Protein AF-A0A259DNZ9-F1 (afdb_monomer)

Nearest PDB structures (foldseek):
  2vn2-assembly1_A  TM=6.493E-01  e=7.598E-01  Geobacillus kaustophilus HTA426
  3k2z-assembly1_B  TM=7.824E-01  e=3.132E+00  Thermotoga maritima
  2v79-assembly1_B  TM=7.184E-01  e=2.582E+00  Bacillus subtilis
  5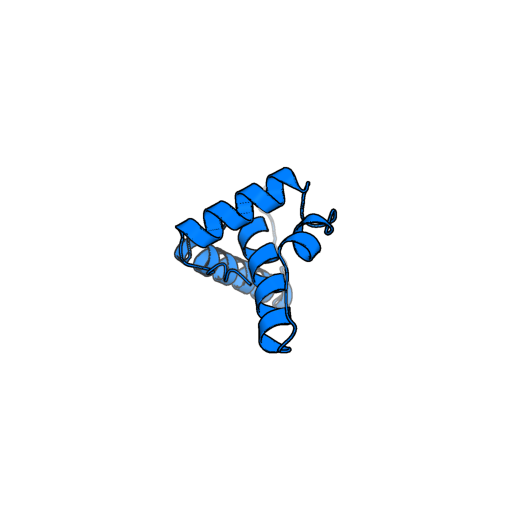loo-assembly8_L  TM=5.105E-01  e=9.359E+00  Bacillus subtilis

Structure (mmCIF, N/CA/C/O backbone):
data_AF-A0A259DNZ9-F1
#
_entry.id   AF-A0A259DNZ9-F1
#
loop_
_atom_site.group_PDB
_atom_site.id
_atom_site.type_symbol
_atom_site.label_atom_id
_atom_site.label_alt_id
_atom_site.label_comp_id
_atom_site.label_asym_id
_atom_site.label_entity_id
_atom_site.label_seq_id
_atom_site.pdbx_PDB_ins_code
_atom_site.Cartn_x
_atom_site.Cartn_y
_atom_site.Cartn_z
_atom_site.occupancy
_atom_site.B_iso_or_equiv
_atom_site.auth_seq_id
_atom_site.auth_comp_id
_atom_site.auth_asym_id
_atom_site.auth_atom_id
_atom_site.pdbx_PDB_model_num
ATOM 1 N N . MET A 1 1 ? 16.032 12.966 -33.150 1.00 46.91 1 MET A N 1
ATOM 2 C CA . MET A 1 1 ? 17.273 12.395 -32.579 1.00 46.91 1 MET A CA 1
ATOM 3 C C . MET A 1 1 ? 16.939 11.041 -31.981 1.00 46.91 1 MET A C 1
ATOM 5 O O . MET A 1 1 ? 16.020 10.981 -31.176 1.00 46.91 1 MET A O 1
ATOM 9 N N . ALA A 1 2 ? 17.612 9.971 -32.404 1.00 57.31 2 ALA A N 1
ATOM 10 C CA . ALA A 1 2 ? 17.432 8.649 -31.807 1.00 57.31 2 ALA A CA 1
ATOM 11 C C . ALA A 1 2 ? 18.282 8.535 -30.534 1.00 57.31 2 ALA A C 1
ATOM 13 O O . ALA A 1 2 ? 19.428 8.980 -30.516 1.00 57.31 2 ALA A O 1
ATOM 14 N N . ILE A 1 3 ? 17.724 7.946 -29.478 1.00 69.31 3 ILE A N 1
ATOM 15 C CA . ILE A 1 3 ? 18.484 7.591 -28.278 1.00 69.31 3 ILE A CA 1
ATOM 16 C C . ILE A 1 3 ? 19.155 6.246 -28.564 1.00 69.31 3 ILE A C 1
ATOM 18 O O . ILE A 1 3 ? 18.478 5.224 -28.644 1.00 69.31 3 ILE A O 1
ATOM 22 N N . ALA A 1 4 ? 20.478 6.234 -28.729 1.00 58.06 4 ALA A N 1
ATOM 23 C CA . ALA A 1 4 ? 21.249 4.996 -28.693 1.00 58.06 4 ALA A CA 1
ATOM 24 C C . ALA A 1 4 ? 21.345 4.553 -27.228 1.00 58.06 4 ALA A C 1
ATOM 26 O O . A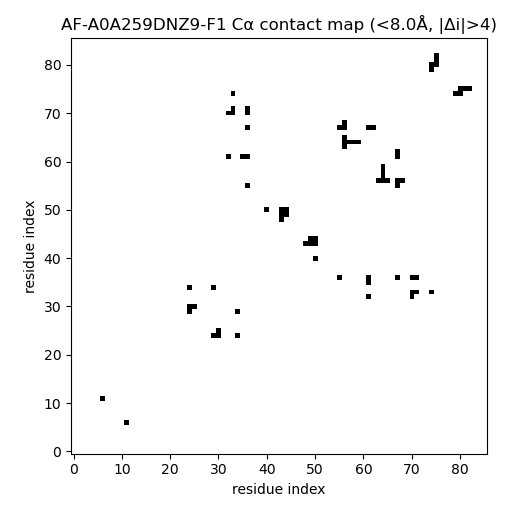LA A 1 4 ? 22.026 5.195 -26.430 1.00 58.06 4 ALA A O 1
ATOM 27 N N . SER A 1 5 ? 20.616 3.506 -26.845 1.00 67.25 5 SER A N 1
ATOM 28 C CA . SER A 1 5 ? 20.607 3.037 -25.463 1.00 67.25 5 SER A CA 1
ATOM 29 C C . SER A 1 5 ? 21.520 1.813 -25.327 1.00 67.25 5 SER A C 1
ATOM 31 O O . SER A 1 5 ? 21.209 0.704 -25.752 1.00 67.25 5 SER A O 1
ATOM 33 N N . VAL A 1 6 ? 22.702 2.015 -24.740 1.00 74.75 6 VAL A N 1
ATOM 34 C CA . VAL A 1 6 ? 23.506 0.910 -24.199 1.00 74.75 6 VAL A CA 1
ATOM 35 C C . VAL A 1 6 ? 23.022 0.695 -22.767 1.00 74.75 6 VAL A C 1
ATOM 37 O O . VAL A 1 6 ? 23.648 1.129 -21.804 1.00 74.75 6 VAL A O 1
ATOM 40 N N . ILE A 1 7 ? 21.828 0.117 -22.621 1.00 80.25 7 ILE A N 1
ATOM 41 C CA . ILE A 1 7 ? 21.259 -0.176 -21.301 1.00 80.25 7 ILE A CA 1
ATOM 42 C C . ILE A 1 7 ? 21.841 -1.502 -20.822 1.00 80.25 7 ILE A C 1
ATOM 44 O O . ILE A 1 7 ? 21.792 -2.513 -21.523 1.00 80.25 7 ILE A O 1
ATOM 48 N N . SER A 1 8 ? 22.410 -1.508 -19.617 1.00 88.31 8 SER A N 1
ATOM 49 C CA . SER A 1 8 ? 22.950 -2.736 -19.037 1.00 88.31 8 SER A CA 1
ATOM 50 C C . SER A 1 8 ? 21.836 -3.759 -18.786 1.00 88.31 8 SER A C 1
ATOM 52 O O . SER A 1 8 ? 20.708 -3.404 -18.436 1.00 88.31 8 SER A O 1
ATOM 54 N N . LYS A 1 9 ? 22.166 -5.054 -18.888 1.00 89.38 9 LYS A N 1
ATOM 55 C CA . LYS A 1 9 ? 21.228 -6.148 -18.569 1.00 89.38 9 LYS A CA 1
ATOM 56 C C . LYS A 1 9 ? 20.623 -6.008 -17.166 1.00 89.38 9 LYS 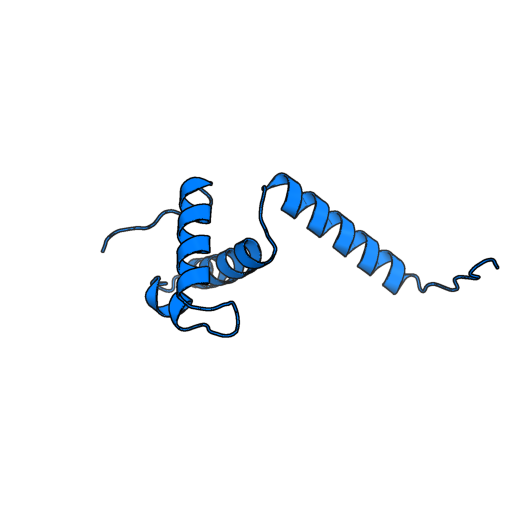A C 1
ATOM 58 O O . LYS A 1 9 ? 19.455 -6.322 -16.972 1.00 89.38 9 LYS A O 1
ATOM 63 N N . ASN A 1 10 ? 21.396 -5.486 -16.212 1.00 91.88 10 ASN A N 1
ATOM 64 C CA . ASN A 1 10 ? 20.941 -5.268 -14.838 1.00 91.88 10 ASN A CA 1
ATOM 65 C C . ASN A 1 10 ? 19.872 -4.173 -14.745 1.00 91.88 10 ASN A C 1
ATOM 67 O O . ASN A 1 10 ? 18.921 -4.322 -13.984 1.00 91.88 10 ASN A O 1
ATOM 71 N N . ILE A 1 11 ? 20.007 -3.089 -15.519 1.00 92.25 11 ILE A N 1
ATOM 72 C CA . ILE A 1 11 ? 19.000 -2.021 -15.551 1.00 92.25 11 ILE A CA 1
ATOM 73 C C . ILE A 1 11 ? 17.705 -2.545 -16.176 1.00 92.25 11 ILE A C 1
ATOM 75 O O . ILE A 1 11 ? 16.641 -2.308 -15.615 1.00 92.25 11 ILE A O 1
ATOM 79 N N . ILE A 1 12 ? 17.789 -3.306 -17.275 1.00 92.38 12 ILE A N 1
ATOM 80 C CA . ILE A 1 12 ? 16.610 -3.931 -17.902 1.00 92.38 12 ILE A CA 1
ATOM 81 C C . ILE A 1 12 ? 15.892 -4.835 -16.893 1.00 92.38 12 ILE A C 1
ATOM 83 O O . ILE A 1 12 ? 14.706 -4.652 -16.643 1.00 92.38 12 ILE A O 1
ATOM 87 N N . ALA A 1 13 ? 16.627 -5.733 -16.229 1.00 94.06 13 ALA A N 1
ATOM 88 C CA . ALA A 1 13 ? 16.054 -6.636 -15.233 1.00 94.06 13 ALA A 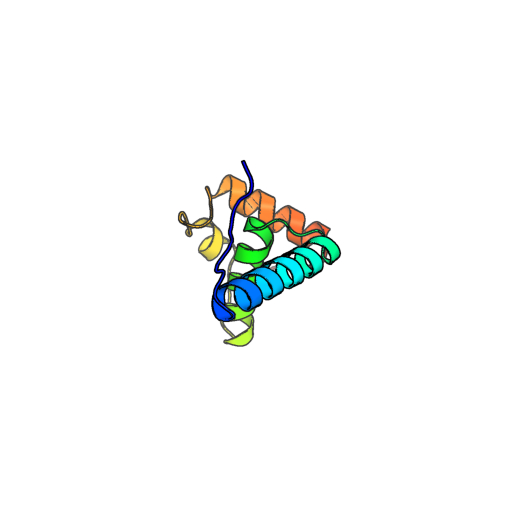CA 1
ATOM 89 C C . ALA A 1 13 ? 15.414 -5.892 -14.045 1.00 94.06 13 ALA A C 1
ATOM 91 O O . ALA A 1 13 ? 14.385 -6.320 -13.520 1.00 94.06 13 ALA A O 1
ATOM 92 N N . TYR A 1 14 ? 16.004 -4.772 -13.615 1.00 95.12 14 TYR A N 1
ATOM 93 C CA . TYR A 1 14 ? 15.428 -3.934 -12.567 1.00 95.12 14 TYR A CA 1
ATOM 94 C C . TYR A 1 14 ? 14.118 -3.272 -13.013 1.00 95.12 14 TYR A C 1
ATOM 96 O O . TYR A 1 14 ? 13.155 -3.270 -12.248 1.00 95.12 14 TYR A O 1
ATOM 104 N N . LEU A 1 15 ? 14.063 -2.732 -14.233 1.00 94.62 15 LEU A N 1
ATOM 105 C CA . LEU A 1 15 ? 12.850 -2.109 -14.767 1.00 94.62 15 LEU A CA 1
ATOM 106 C C . LEU A 1 15 ? 11.731 -3.140 -14.958 1.00 94.62 15 LEU A C 1
ATOM 108 O O . LEU A 1 15 ? 10.623 -2.902 -14.488 1.00 94.62 15 LEU A O 1
ATOM 112 N N . ASP A 1 16 ? 12.045 -4.328 -15.481 1.00 96.19 16 ASP A N 1
ATOM 113 C CA . ASP A 1 16 ? 11.089 -5.440 -15.573 1.00 96.19 16 ASP A CA 1
ATOM 114 C C . ASP A 1 16 ? 10.520 -5.819 -14.196 1.00 96.19 16 ASP A C 1
ATOM 116 O O . ASP A 1 16 ? 9.327 -6.099 -14.043 1.00 96.19 16 ASP A O 1
ATOM 120 N N . PHE A 1 17 ? 11.366 -5.831 -13.162 1.00 96.06 17 PHE A N 1
ATOM 121 C CA . PHE A 1 17 ? 10.921 -6.053 -11.789 1.00 96.06 17 PHE A CA 1
ATOM 122 C C . PHE A 1 17 ? 9.982 -4.938 -11.306 1.00 96.06 17 PHE A C 1
ATOM 124 O O . PHE A 1 17 ? 8.951 -5.237 -10.694 1.00 96.06 17 PHE A O 1
ATOM 131 N N . VAL A 1 18 ? 10.318 -3.671 -11.565 1.00 94.88 18 VAL A N 1
ATOM 132 C CA . VAL A 1 18 ? 9.486 -2.521 -11.187 1.00 94.88 18 VAL A CA 1
ATOM 133 C C . VAL A 1 18 ? 8.122 -2.592 -11.872 1.00 94.88 18 VAL A C 1
ATOM 135 O O . VAL A 1 18 ? 7.110 -2.434 -11.189 1.00 94.88 18 VAL A O 1
ATOM 138 N N . ASP A 1 19 ? 8.079 -2.919 -13.162 1.00 95.06 19 ASP A N 1
ATOM 139 C CA . ASP A 1 19 ? 6.839 -3.036 -13.933 1.00 95.06 19 ASP A CA 1
ATOM 140 C C . ASP A 1 19 ? 5.958 -4.178 -13.416 1.00 95.06 19 ASP A C 1
ATOM 142 O O . ASP A 1 19 ? 4.755 -4.005 -13.202 1.00 95.06 19 ASP A O 1
ATOM 146 N N . ARG A 1 20 ? 6.553 -5.341 -13.115 1.00 95.25 20 ARG A N 1
ATOM 147 C CA . ARG A 1 20 ? 5.827 -6.471 -12.507 1.00 95.25 20 ARG A CA 1
ATOM 148 C C . ARG A 1 20 ? 5.283 -6.123 -11.126 1.00 95.25 20 ARG A C 1
ATOM 150 O O . ARG A 1 20 ? 4.133 -6.433 -10.821 1.00 95.25 20 ARG A O 1
ATOM 157 N N . ARG A 1 21 ? 6.090 -5.470 -10.287 1.00 91.62 21 ARG A N 1
ATOM 158 C CA . ARG A 1 21 ? 5.670 -5.003 -8.960 1.00 91.62 21 ARG A CA 1
ATOM 159 C C . ARG A 1 21 ? 4.496 -4.032 -9.070 1.00 91.62 21 ARG A C 1
ATOM 161 O O . ARG A 1 21 ? 3.547 -4.140 -8.295 1.00 91.62 21 ARG A O 1
ATOM 168 N N . ASP A 1 22 ? 4.559 -3.090 -10.003 1.00 91.56 22 ASP A N 1
ATOM 169 C CA . ASP A 1 22 ? 3.518 -2.086 -10.194 1.00 91.56 22 ASP A CA 1
ATOM 170 C C . ASP A 1 22 ? 2.235 -2.704 -10.767 1.00 91.56 22 ASP A C 1
ATOM 172 O O . ASP A 1 22 ? 1.146 -2.364 -10.307 1.00 91.56 22 ASP A O 1
ATOM 176 N N . SER A 1 23 ? 2.351 -3.685 -11.666 1.00 93.06 23 SER A N 1
ATOM 177 C CA . SER A 1 23 ? 1.217 -4.483 -12.145 1.00 93.06 23 SER A CA 1
ATOM 178 C C . SER A 1 23 ? 0.512 -5.219 -10.999 1.00 93.06 23 SER A C 1
ATOM 180 O O . SER A 1 23 ? -0.697 -5.066 -10.822 1.00 93.06 23 SER A O 1
ATOM 182 N N . LEU A 1 24 ? 1.266 -5.930 -10.152 1.00 91.44 24 LEU A N 1
ATOM 183 C CA . LEU A 1 24 ? 0.722 -6.623 -8.976 1.00 91.44 24 LEU A CA 1
ATOM 184 C C . LEU A 1 24 ? 0.072 -5.652 -7.983 1.00 91.44 24 LEU A C 1
ATOM 186 O O . LEU A 1 24 ? -1.012 -5.914 -7.468 1.00 91.44 24 LEU A O 1
ATOM 190 N N . ARG A 1 25 ? 0.704 -4.499 -7.731 1.00 91.06 25 ARG A N 1
ATOM 191 C CA . ARG A 1 25 ? 0.133 -3.451 -6.876 1.00 91.06 25 ARG A CA 1
ATOM 192 C C . ARG A 1 25 ? -1.221 -2.975 -7.411 1.00 91.06 25 ARG A C 1
ATOM 194 O O . ARG A 1 25 ? -2.156 -2.817 -6.628 1.00 91.06 25 ARG A O 1
ATOM 201 N N . ASN A 1 26 ? -1.316 -2.748 -8.720 1.00 88.94 26 ASN A N 1
ATOM 202 C CA . ASN A 1 26 ? -2.541 -2.275 -9.359 1.00 88.94 26 ASN A CA 1
ATOM 203 C C . ASN A 1 26 ? -3.655 -3.334 -9.308 1.00 88.94 26 ASN A C 1
ATOM 205 O O . ASN A 1 26 ? -4.808 -2.975 -9.097 1.00 88.94 26 ASN A O 1
ATOM 209 N N . GLN A 1 27 ? -3.324 -4.627 -9.418 1.00 91.69 27 GLN A N 1
ATOM 210 C CA . GLN A 1 27 ? -4.292 -5.722 -9.241 1.00 91.69 27 GLN A CA 1
ATOM 211 C C . GLN A 1 27 ? -4.892 -5.756 -7.830 1.00 91.69 27 GLN A C 1
ATOM 213 O O . GLN A 1 27 ? -6.063 -6.086 -7.664 1.00 91.69 27 GLN A O 1
ATOM 218 N N . CYS A 1 28 ? -4.109 -5.379 -6.817 1.00 87.94 28 CYS A N 1
ATOM 219 C CA . CYS A 1 28 ? -4.584 -5.252 -5.441 1.00 87.94 28 CYS A CA 1
ATOM 220 C C . CYS A 1 28 ? -5.326 -3.931 -5.163 1.00 87.94 28 CYS A C 1
ATOM 222 O O . CYS A 1 28 ? -5.785 -3.738 -4.038 1.00 87.94 28 CYS A O 1
ATOM 224 N N . ASP A 1 29 ? -5.409 -3.015 -6.138 1.00 91.25 29 ASP A N 1
ATOM 225 C CA . ASP A 1 29 ? -5.961 -1.664 -5.972 1.00 91.25 29 ASP A CA 1
ATOM 226 C C . ASP A 1 29 ? -5.317 -0.929 -4.773 1.00 91.25 29 ASP A C 1
ATOM 228 O O . ASP A 1 29 ? -5.991 -0.394 -3.895 1.00 91.25 29 ASP A O 1
ATOM 232 N N . LEU A 1 30 ? -3.984 -0.951 -4.668 1.00 91.94 30 LEU A N 1
ATOM 233 C CA . LEU A 1 30 ? -3.250 -0.300 -3.574 1.00 91.94 30 LEU A CA 1
ATOM 234 C C . LEU A 1 30 ? -2.396 0.865 -4.081 1.00 91.94 30 LEU A C 1
ATOM 236 O O . LEU A 1 30 ? -1.661 0.761 -5.058 1.00 91.94 30 LEU A O 1
ATOM 240 N N . SER A 1 31 ? -2.410 1.979 -3.359 1.00 92.12 31 SER A N 1
ATOM 241 C CA . SER A 1 31 ? -1.440 3.060 -3.533 1.00 92.12 31 SER A CA 1
ATOM 242 C C . SER A 1 31 ? -0.081 2.703 -2.921 1.00 92.12 31 SER A C 1
ATOM 244 O O . SER A 1 31 ? 0.039 1.849 -2.041 1.00 92.12 31 SER A O 1
ATOM 246 N N . ILE A 1 32 ? 0.969 3.424 -3.326 1.00 90.56 32 ILE A N 1
ATOM 247 C CA . ILE A 1 32 ? 2.327 3.250 -2.780 1.00 90.56 32 ILE A CA 1
ATOM 248 C C . ILE A 1 32 ? 2.344 3.404 -1.248 1.00 90.56 32 ILE A C 1
ATOM 250 O O . ILE A 1 32 ? 2.981 2.611 -0.553 1.00 90.56 32 ILE A O 1
ATOM 254 N N . LYS A 1 33 ? 1.617 4.392 -0.706 1.00 91.69 33 LYS A N 1
ATOM 255 C CA . LYS A 1 33 ? 1.549 4.629 0.745 1.00 91.69 33 LYS A CA 1
ATOM 256 C C . LYS A 1 33 ? 0.764 3.537 1.477 1.00 91.69 33 LYS A C 1
ATOM 258 O O . LYS A 1 33 ? 1.178 3.124 2.556 1.00 91.69 33 LYS A O 1
ATOM 263 N N . GLU A 1 34 ? -0.320 3.033 0.888 1.00 93.88 34 GLU A N 1
ATOM 264 C CA . GLU A 1 34 ? -1.060 1.879 1.422 1.00 93.88 34 GLU A CA 1
ATOM 265 C C . GLU A 1 34 ? -0.172 0.630 1.488 1.00 93.88 34 GLU A C 1
ATOM 267 O O . GLU A 1 34 ? -0.116 -0.023 2.530 1.00 93.88 34 GLU A O 1
ATOM 272 N N . CYS A 1 35 ? 0.603 0.347 0.434 1.00 93.38 35 CYS A N 1
ATOM 273 C CA . CYS A 1 35 ? 1.582 -0.741 0.440 1.00 93.38 35 CYS A CA 1
ATOM 274 C C . CYS A 1 35 ? 2.651 -0.567 1.525 1.00 93.38 35 CYS A C 1
ATOM 276 O O . CYS A 1 35 ? 3.034 -1.544 2.169 1.00 93.38 35 CYS A O 1
ATOM 278 N N . LEU A 1 36 ? 3.142 0.657 1.742 1.00 92.88 36 LEU A N 1
ATOM 279 C CA . LEU A 1 36 ? 4.135 0.931 2.781 1.00 92.88 36 LEU A CA 1
ATOM 280 C C . LEU A 1 36 ? 3.577 0.643 4.181 1.00 92.88 36 LEU A C 1
ATOM 282 O O . LEU A 1 36 ? 4.220 -0.061 4.961 1.00 92.88 36 LEU A O 1
ATOM 286 N N . VAL A 1 37 ? 2.365 1.123 4.475 1.00 94.00 37 VAL A N 1
ATOM 287 C CA . VAL A 1 37 ? 1.677 0.851 5.748 1.00 94.00 37 VAL A CA 1
ATOM 288 C C . VAL A 1 37 ? 1.443 -0.652 5.930 1.00 94.00 37 VAL A C 1
ATOM 290 O O . VAL A 1 37 ? 1.799 -1.201 6.974 1.00 94.00 37 VAL A O 1
ATOM 293 N N . LEU A 1 38 ? 0.942 -1.347 4.901 1.00 93.12 38 LEU A N 1
ATOM 294 C CA . LEU A 1 38 ? 0.754 -2.802 4.928 1.00 93.12 38 LEU A CA 1
ATOM 295 C C . LEU A 1 38 ? 2.058 -3.556 5.184 1.00 93.12 38 LEU A C 1
ATOM 297 O O . LEU A 1 38 ? 2.075 -4.497 5.977 1.00 93.12 38 LEU A O 1
ATOM 301 N N . ARG A 1 39 ? 3.163 -3.143 4.557 1.00 92.75 39 ARG A N 1
ATOM 302 C CA . ARG A 1 39 ? 4.479 -3.767 4.746 1.00 92.75 39 ARG A CA 1
ATOM 303 C C . ARG A 1 39 ? 4.951 -3.659 6.194 1.00 92.75 39 ARG A C 1
ATOM 305 O O . ARG A 1 39 ? 5.528 -4.612 6.713 1.00 92.75 39 ARG A O 1
ATOM 312 N N . ILE A 1 40 ? 4.711 -2.522 6.845 1.00 92.88 40 ILE A N 1
ATOM 313 C CA . ILE A 1 40 ? 5.076 -2.307 8.250 1.00 92.88 40 ILE A CA 1
ATOM 314 C C . ILE A 1 40 ? 4.218 -3.184 9.164 1.00 92.88 40 ILE A C 1
ATOM 316 O O . ILE A 1 40 ? 4.775 -3.911 9.987 1.00 92.88 40 ILE A O 1
ATOM 320 N N . ILE A 1 41 ? 2.894 -3.170 8.976 1.00 91.75 41 ILE A N 1
ATOM 321 C CA . ILE A 1 41 ? 1.956 -4.003 9.747 1.00 91.75 41 ILE A CA 1
ATOM 322 C C . ILE A 1 41 ? 2.322 -5.483 9.603 1.00 91.75 41 ILE A C 1
ATOM 324 O O . ILE A 1 41 ? 2.491 -6.180 10.599 1.00 91.75 41 ILE A O 1
ATOM 328 N N . THR A 1 42 ? 2.509 -5.948 8.367 1.00 91.19 42 THR A N 1
ATOM 329 C CA . THR A 1 42 ? 2.770 -7.360 8.061 1.00 91.19 42 THR A CA 1
ATOM 330 C C . THR A 1 42 ? 4.094 -7.825 8.657 1.00 91.19 42 THR A C 1
ATOM 332 O O . THR A 1 42 ? 4.148 -8.899 9.241 1.00 91.19 42 THR A O 1
ATOM 335 N N . ARG A 1 43 ? 5.163 -7.019 8.579 1.00 91.62 43 ARG A N 1
ATOM 336 C CA . ARG A 1 43 ? 6.453 -7.365 9.205 1.00 91.62 43 ARG A CA 1
ATOM 337 C C . ARG A 1 43 ? 6.331 -7.556 10.714 1.00 91.62 43 ARG A C 1
ATOM 339 O O . ARG A 1 43 ? 6.885 -8.505 11.249 1.00 91.62 43 ARG A O 1
ATOM 346 N N . ARG A 1 44 ? 5.601 -6.669 11.391 1.00 90.50 44 ARG A N 1
ATOM 347 C CA . ARG A 1 44 ? 5.384 -6.752 12.843 1.00 90.50 44 ARG A CA 1
ATOM 348 C C . ARG A 1 44 ? 4.521 -7.959 13.208 1.00 90.50 44 ARG A C 1
ATOM 350 O O . ARG A 1 44 ? 4.858 -8.678 14.140 1.00 90.50 44 ARG A O 1
ATOM 357 N N . TYR A 1 45 ? 3.480 -8.219 12.418 1.00 87.94 45 TYR A N 1
ATOM 358 C CA . TYR A 1 45 ? 2.631 -9.399 12.560 1.00 87.94 45 TYR A CA 1
ATOM 359 C C . TYR A 1 45 ? 3.421 -10.708 12.408 1.00 87.94 45 TYR A C 1
ATOM 361 O O . TYR A 1 45 ? 3.305 -11.591 13.252 1.00 87.94 45 TYR A O 1
ATOM 369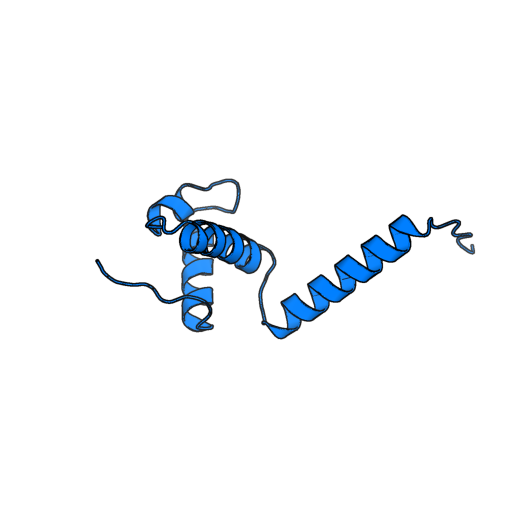 N N . LEU A 1 46 ? 4.270 -10.818 11.379 1.00 90.06 46 LEU A N 1
ATOM 370 C CA . LEU A 1 46 ? 5.129 -11.991 11.165 1.00 90.06 46 LEU A CA 1
ATOM 371 C C . LEU A 1 46 ? 6.136 -12.205 12.304 1.00 90.06 46 LEU A C 1
ATOM 373 O O . LEU A 1 46 ? 6.477 -13.344 12.605 1.00 90.06 46 LEU A O 1
ATOM 377 N N . ASN A 1 47 ? 6.559 -11.130 12.970 1.00 90.62 47 ASN A N 1
ATOM 378 C CA . ASN A 1 47 ? 7.410 -11.183 14.158 1.00 90.62 47 ASN A CA 1
ATOM 379 C C . ASN A 1 47 ? 6.627 -11.448 15.463 1.00 90.62 47 ASN A C 1
ATOM 381 O O . ASN A 1 47 ? 7.212 -11.367 16.537 1.00 90.62 47 ASN A O 1
ATOM 385 N N . GLN A 1 48 ? 5.319 -11.733 15.393 1.00 86.62 48 GLN A N 1
ATOM 386 C CA . GLN A 1 48 ? 4.429 -11.932 16.551 1.00 86.62 48 GLN A CA 1
ATOM 387 C C . GLN A 1 48 ? 4.374 -10.732 17.515 1.00 86.62 48 GLN A C 1
ATOM 389 O O . GLN A 1 48 ? 4.034 -10.863 18.689 1.00 86.62 48 GLN A O 1
ATOM 394 N N . GLU A 1 49 ? 4.676 -9.531 17.023 1.00 85.00 49 GLU A N 1
ATOM 395 C CA . GLU A 1 49 ? 4.634 -8.319 17.828 1.00 85.00 49 GLU A CA 1
ATOM 396 C C . GLU A 1 49 ? 3.248 -7.673 17.768 1.00 85.00 49 GLU A C 1
ATOM 398 O O . GLU A 1 49 ? 2.728 -7.364 16.691 1.00 85.00 49 GLU A O 1
ATOM 403 N N . ALA A 1 50 ? 2.679 -7.359 18.935 1.00 77.44 50 ALA A N 1
ATOM 404 C CA . ALA A 1 50 ? 1.468 -6.554 19.013 1.00 77.44 50 ALA A CA 1
ATOM 405 C C . ALA A 1 50 ? 1.705 -5.161 18.394 1.00 77.44 50 ALA A C 1
ATOM 407 O O . ALA A 1 50 ? 2.497 -4.335 18.887 1.00 77.44 50 ALA A O 1
ATOM 408 N N . PHE A 1 51 ? 0.996 -4.887 17.297 1.00 84.75 51 PHE A N 1
ATOM 409 C CA . PHE A 1 51 ? 1.144 -3.659 16.530 1.00 84.75 51 PHE A CA 1
ATOM 410 C C . PHE A 1 51 ? -0.107 -2.787 16.627 1.00 84.75 51 PHE A C 1
ATOM 412 O O . PHE A 1 51 ? -1.144 -3.066 16.032 1.00 84.75 51 PHE A O 1
ATOM 419 N N . ARG A 1 52 ? 0.002 -1.710 17.410 1.00 87.75 52 ARG A N 1
ATOM 420 C CA . ARG A 1 52 ? -1.093 -0.768 17.667 1.00 87.75 52 ARG A CA 1
ATOM 421 C C . ARG A 1 52 ? -1.095 0.365 16.650 1.00 87.75 52 ARG A C 1
ATOM 423 O O . ARG A 1 52 ? -0.035 0.870 16.292 1.00 87.75 52 ARG A O 1
ATOM 430 N N . VAL A 1 53 ? -2.288 0.849 16.298 1.00 87.44 53 VAL A N 1
ATOM 431 C CA . VAL A 1 53 ? -2.484 2.001 15.396 1.00 87.44 53 VAL A CA 1
ATOM 432 C C . VAL A 1 53 ? -1.675 3.225 15.836 1.00 87.44 53 VAL A C 1
ATOM 434 O O . VAL A 1 53 ? -1.084 3.887 14.993 1.00 87.44 53 VAL A O 1
ATOM 437 N N . LYS A 1 54 ? -1.563 3.489 17.145 1.00 88.25 54 LYS A N 1
ATOM 438 C CA . LYS A 1 54 ? -0.753 4.602 17.668 1.00 88.25 54 LYS A CA 1
ATOM 439 C C . LYS A 1 54 ? 0.698 4.561 17.165 1.00 88.25 54 LYS A C 1
ATOM 441 O O . LYS A 1 54 ? 1.18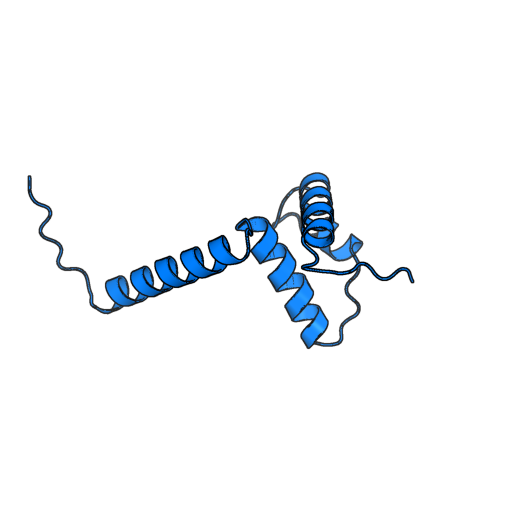8 5.566 16.675 1.00 88.25 54 LYS A O 1
ATOM 446 N N . LYS A 1 55 ? 1.326 3.377 17.155 1.00 89.81 55 LYS A N 1
ATOM 447 C CA . LYS A 1 55 ? 2.702 3.205 16.658 1.00 89.81 55 LYS A CA 1
ATOM 448 C C . LYS A 1 55 ? 2.841 3.560 15.174 1.00 89.81 55 LYS A C 1
ATOM 450 O O . LYS A 1 55 ? 3.924 3.947 14.769 1.00 89.81 55 LYS A O 1
ATOM 455 N N . LEU A 1 56 ? 1.786 3.399 14.367 1.00 90.25 56 LEU A N 1
ATOM 456 C CA . LEU A 1 56 ? 1.771 3.855 12.971 1.00 90.25 56 LEU A CA 1
ATOM 457 C C . LEU A 1 56 ? 1.634 5.368 12.880 1.00 90.25 56 LEU A C 1
ATOM 459 O O . LEU A 1 56 ? 2.307 5.979 12.066 1.00 90.25 56 LEU A O 1
ATOM 463 N N . LEU A 1 57 ? 0.749 5.962 13.681 1.00 91.12 57 LEU A N 1
ATOM 464 C CA . LEU A 1 57 ? 0.503 7.405 13.658 1.00 91.12 57 LEU A CA 1
ATOM 465 C C . LEU A 1 57 ? 1.748 8.211 14.050 1.00 91.12 57 LEU A C 1
ATOM 467 O O . LEU A 1 57 ? 1.923 9.314 13.545 1.00 91.12 57 LEU A O 1
ATOM 471 N N . ASP A 1 58 ? 2.617 7.631 14.877 1.00 90.88 58 ASP A N 1
ATOM 472 C CA . ASP A 1 58 ? 3.891 8.222 15.293 1.00 90.88 58 ASP A CA 1
ATOM 473 C C . ASP A 1 58 ? 4.996 8.125 14.205 1.00 90.88 58 ASP A C 1
ATOM 475 O O . ASP A 1 58 ? 6.095 8.637 14.400 1.00 90.88 58 ASP A O 1
ATOM 479 N N . MET A 1 59 ? 4.742 7.477 13.054 1.00 90.19 59 MET A N 1
ATOM 480 C CA . MET A 1 59 ? 5.707 7.317 11.948 1.00 90.19 59 MET A CA 1
ATOM 481 C C . MET A 1 59 ? 5.579 8.432 10.898 1.00 90.19 59 MET A C 1
ATOM 483 O O . MET A 1 59 ? 5.053 8.230 9.798 1.00 90.19 59 MET A O 1
ATOM 487 N N . ASP A 1 60 ? 6.112 9.604 11.227 1.00 88.00 60 ASP A N 1
ATOM 488 C CA . ASP A 1 60 ? 6.118 10.809 10.384 1.00 88.00 60 ASP A CA 1
ATOM 489 C C . ASP A 1 60 ? 6.757 10.620 8.992 1.00 88.00 60 ASP A C 1
ATOM 491 O O . ASP A 1 60 ? 6.299 11.219 8.016 1.00 88.00 60 ASP A O 1
ATOM 495 N N . PHE A 1 61 ? 7.740 9.723 8.860 1.00 88.19 61 PHE A N 1
ATOM 496 C CA . PHE A 1 61 ? 8.384 9.391 7.583 1.00 88.19 61 PHE A CA 1
ATOM 497 C C . PHE A 1 61 ? 7.433 8.750 6.552 1.00 88.19 61 PHE A C 1
ATOM 499 O O . PHE A 1 61 ? 7.751 8.710 5.362 1.00 88.19 61 PHE A O 1
ATOM 506 N N . ILE A 1 62 ? 6.277 8.221 6.978 1.00 88.50 62 ILE A N 1
ATOM 507 C CA . ILE A 1 62 ? 5.260 7.661 6.073 1.00 88.50 62 ILE A CA 1
ATOM 508 C C . ILE A 1 62 ? 4.387 8.789 5.517 1.00 88.50 62 ILE A C 1
ATOM 510 O O . ILE A 1 62 ? 4.219 8.930 4.299 1.00 88.50 62 ILE A O 1
ATOM 514 N N . ALA A 1 63 ? 3.758 9.535 6.427 1.00 89.94 63 ALA A N 1
ATOM 515 C CA . ALA A 1 63 ? 2.882 10.670 6.168 1.00 89.94 63 ALA A CA 1
ATOM 516 C C . ALA A 1 63 ? 2.461 11.326 7.497 1.00 89.94 63 ALA A C 1
ATOM 518 O O . ALA A 1 63 ? 2.744 10.815 8.575 1.00 89.94 63 ALA A O 1
ATOM 519 N N . SER A 1 64 ? 1.688 12.415 7.423 1.00 93.62 64 SER A N 1
ATOM 520 C CA . SER A 1 64 ? 1.053 12.991 8.613 1.00 93.62 64 SER A CA 1
ATOM 521 C C . SER A 1 64 ? 0.094 11.996 9.296 1.00 93.62 64 SER A C 1
ATOM 523 O O . SER A 1 64 ? -0.529 11.181 8.601 1.00 93.62 64 SER A O 1
ATOM 525 N N . PRO A 1 65 ? -0.129 12.098 10.622 1.00 93.75 65 PRO A N 1
ATOM 526 C CA . PRO A 1 65 ? -1.034 11.207 11.356 1.00 93.75 65 PRO A CA 1
ATOM 527 C C . PRO A 1 65 ? -2.440 11.121 10.744 1.00 93.75 65 PRO A C 1
ATOM 529 O O . PRO A 1 65 ? -2.998 10.034 10.605 1.00 93.75 65 PRO A O 1
ATOM 532 N N . ALA A 1 66 ? -2.994 12.251 10.290 1.00 94.38 66 ALA A N 1
ATOM 533 C CA . ALA A 1 66 ? -4.297 12.290 9.621 1.00 94.38 66 ALA A CA 1
ATOM 534 C C . ALA A 1 66 ? -4.306 11.477 8.313 1.00 94.38 66 ALA A C 1
ATOM 536 O O . ALA A 1 66 ? -5.254 10.742 8.030 1.00 94.38 66 ALA A O 1
ATOM 537 N N . THR A 1 67 ? -3.221 11.555 7.537 1.00 94.62 67 THR A N 1
ATOM 538 C CA . THR A 1 67 ? -3.062 10.775 6.304 1.00 94.62 67 THR A CA 1
ATOM 539 C C . THR A 1 67 ? -2.952 9.283 6.611 1.00 94.62 67 THR A C 1
ATOM 541 O O . THR A 1 67 ? -3.600 8.475 5.949 1.00 94.62 67 THR A O 1
ATOM 544 N N . ILE A 1 68 ? -2.173 8.909 7.632 1.00 94.75 68 ILE A N 1
ATOM 545 C CA . ILE A 1 68 ? -2.028 7.515 8.074 1.00 94.75 68 ILE A CA 1
ATOM 546 C C . ILE A 1 68 ? -3.376 6.962 8.540 1.00 94.75 68 ILE A C 1
ATOM 548 O O . ILE A 1 68 ? -3.760 5.864 8.140 1.00 94.75 68 ILE A O 1
ATOM 552 N N . HIS A 1 69 ? -4.142 7.737 9.309 1.00 94.44 69 HIS A N 1
ATOM 553 C CA . HIS A 1 69 ? -5.487 7.351 9.724 1.00 94.44 69 HIS A CA 1
ATOM 554 C C . HIS A 1 69 ? -6.409 7.100 8.518 1.00 94.44 69 HIS A C 1
ATOM 556 O O . HIS A 1 69 ? -7.088 6.073 8.449 1.00 94.44 69 HIS A O 1
ATOM 562 N N . GLY A 1 70 ? -6.381 7.993 7.522 1.00 95.62 70 GLY A N 1
ATOM 563 C CA . GLY A 1 70 ? -7.116 7.816 6.268 1.00 95.62 70 GLY A CA 1
ATOM 564 C C . GLY A 1 70 ? -6.706 6.553 5.501 1.00 95.62 70 GLY A C 1
ATOM 565 O O . GLY A 1 70 ? -7.572 5.833 5.004 1.00 95.62 70 GLY A O 1
ATOM 566 N N . ILE A 1 71 ? -5.406 6.246 5.448 1.00 96.00 71 ILE A N 1
ATOM 567 C CA . ILE A 1 71 ? -4.877 5.017 4.836 1.00 96.00 71 ILE A CA 1
ATOM 568 C C . ILE A 1 71 ? -5.398 3.777 5.569 1.00 96.00 71 ILE A C 1
ATOM 570 O O . ILE A 1 71 ? -5.915 2.868 4.926 1.00 96.00 71 ILE A O 1
ATOM 574 N N . ILE A 1 72 ? -5.328 3.744 6.902 1.00 94.75 72 ILE A N 1
ATOM 575 C CA . ILE A 1 72 ? -5.825 2.614 7.703 1.00 94.75 72 ILE A CA 1
ATOM 576 C C . ILE A 1 72 ? -7.314 2.379 7.426 1.00 94.75 72 ILE A C 1
ATOM 578 O O . ILE A 1 72 ? -7.716 1.245 7.169 1.00 94.75 72 ILE A O 1
ATOM 582 N N . LYS A 1 73 ? -8.128 3.443 7.397 1.00 95.25 73 LYS A N 1
ATOM 583 C CA . LYS A 1 73 ? -9.562 3.345 7.083 1.00 95.25 73 LYS A CA 1
ATOM 584 C C . LYS A 1 73 ? 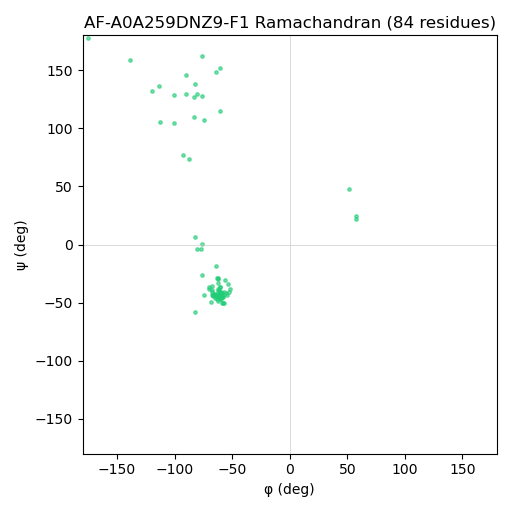-9.809 2.730 5.700 1.00 95.25 73 LYS A C 1
ATOM 586 O O . LYS A 1 73 ? -10.669 1.861 5.569 1.00 95.25 73 LYS A O 1
ATOM 591 N N . LYS A 1 74 ? -9.044 3.138 4.680 1.00 95.75 74 LYS A N 1
ATOM 592 C CA . LYS A 1 74 ? -9.129 2.556 3.328 1.00 95.75 74 LYS A CA 1
ATOM 593 C C . LYS A 1 74 ? -8.722 1.085 3.308 1.00 95.75 74 LYS A C 1
ATOM 595 O O . LYS A 1 74 ? -9.425 0.277 2.711 1.00 95.75 74 LYS A O 1
ATOM 600 N N . LEU A 1 75 ? -7.635 0.723 3.989 1.00 94.94 75 LEU A N 1
ATOM 601 C CA . LEU A 1 75 ? -7.155 -0.660 4.064 1.00 94.94 75 LEU A CA 1
ATOM 602 C C . LEU A 1 75 ? -8.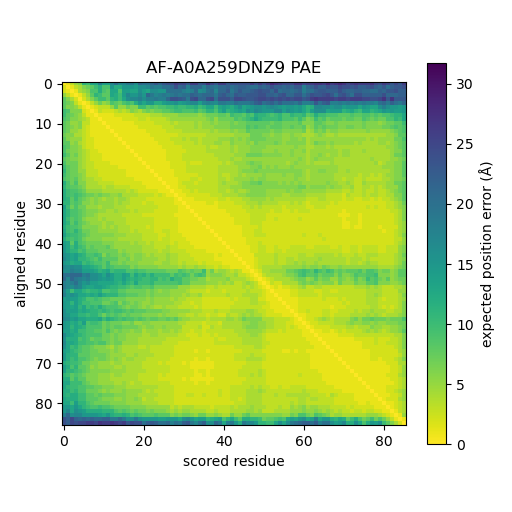166 -1.595 4.744 1.00 94.94 75 LEU A C 1
ATOM 604 O O . LEU A 1 75 ? -8.351 -2.724 4.290 1.00 94.94 75 LEU A O 1
ATOM 608 N N . VAL A 1 76 ? -8.859 -1.121 5.785 1.00 94.56 76 VAL A N 1
ATOM 609 C CA . VAL A 1 76 ? -9.968 -1.857 6.416 1.00 94.56 76 VAL A CA 1
ATOM 610 C C . VAL A 1 76 ? -11.139 -2.016 5.445 1.00 94.56 76 VAL A C 1
ATOM 612 O O . VAL A 1 76 ? -11.653 -3.121 5.288 1.00 94.56 76 VA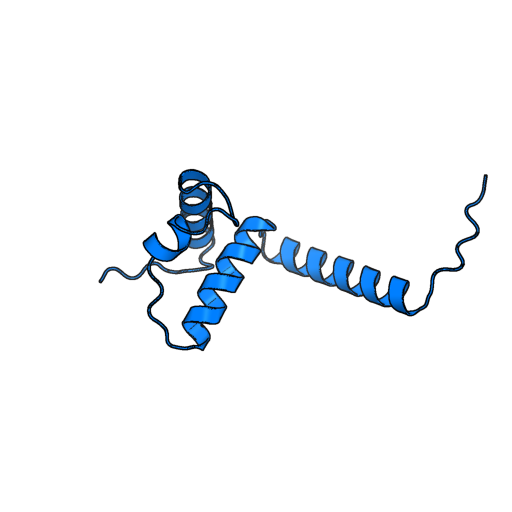L A O 1
ATOM 615 N N . ALA A 1 77 ? -11.537 -0.947 4.746 1.00 94.44 77 ALA A N 1
ATOM 616 C CA . ALA A 1 77 ? -12.619 -1.002 3.759 1.00 94.44 77 ALA A CA 1
ATOM 617 C C . ALA A 1 77 ? -12.315 -1.979 2.605 1.00 94.44 77 ALA A C 1
ATOM 619 O O . ALA A 1 77 ? -13.200 -2.706 2.161 1.00 94.44 77 ALA A O 1
ATOM 620 N N . LYS A 1 78 ? -11.047 -2.056 2.179 1.00 93.62 78 LYS A N 1
ATOM 621 C CA . LYS A 1 78 ? -10.542 -3.017 1.182 1.00 93.62 78 LYS A CA 1
ATOM 622 C C . LYS A 1 78 ? -10.355 -4.439 1.732 1.00 93.62 78 LYS A C 1
ATOM 624 O O . LYS A 1 78 ? -9.922 -5.315 0.993 1.00 93.62 78 LYS A O 1
ATOM 629 N N . LYS A 1 79 ? -10.653 -4.685 3.015 1.00 92.44 79 LYS A N 1
ATOM 630 C CA . LYS A 1 79 ? -10.441 -5.967 3.715 1.00 92.44 79 LYS A CA 1
ATOM 631 C C . LYS A 1 79 ? -8.984 -6.458 3.696 1.00 92.44 79 LYS A C 1
ATOM 633 O O . LYS A 1 79 ? -8.733 -7.640 3.905 1.00 92.44 79 LYS A O 1
ATOM 638 N N . ALA A 1 80 ? -8.022 -5.557 3.486 1.00 91.38 80 ALA A N 1
ATOM 639 C CA . ALA A 1 80 ? -6.597 -5.885 3.500 1.00 91.38 80 ALA A CA 1
ATOM 640 C C . ALA A 1 80 ? -6.065 -6.076 4.931 1.00 91.38 80 ALA A C 1
ATOM 642 O O . ALA A 1 80 ? -5.092 -6.795 5.145 1.00 91.38 80 ALA A O 1
ATOM 643 N N . ILE A 1 81 ? -6.706 -5.433 5.913 1.00 91.94 81 ILE A N 1
ATOM 644 C CA . ILE A 1 81 ? -6.446 -5.602 7.347 1.00 91.94 81 ILE A CA 1
ATOM 645 C C . ILE A 1 81 ? -7.766 -5.626 8.119 1.00 91.94 81 ILE A C 1
ATOM 647 O O . ILE A 1 81 ? -8.774 -5.077 7.671 1.00 91.94 81 ILE A O 1
ATOM 651 N N . LYS A 1 82 ? -7.737 -6.199 9.322 1.00 90.88 82 LYS A N 1
ATOM 652 C CA . LYS A 1 82 ? -8.823 -6.115 10.300 1.00 90.88 82 LYS A CA 1
ATOM 653 C C . LYS A 1 82 ? -8.291 -5.457 11.567 1.00 90.88 82 LYS A C 1
ATOM 655 O O . LYS A 1 82 ? -7.233 -5.837 12.060 1.00 90.88 82 LYS A O 1
ATOM 660 N N . LEU A 1 83 ? -9.025 -4.478 12.087 1.00 87.44 83 LEU A N 1
ATOM 661 C CA . LEU A 1 83 ? -8.760 -3.939 13.417 1.00 87.44 83 LEU A CA 1
ATOM 662 C C . LEU A 1 83 ? -9.388 -4.878 14.445 1.00 87.44 83 LEU A C 1
ATOM 664 O O . LEU A 1 83 ? -10.557 -5.246 14.320 1.00 87.44 83 LEU A O 1
ATOM 668 N N . VAL A 1 84 ? -8.598 -5.274 15.434 1.00 83.50 84 VAL A N 1
ATOM 669 C CA . VAL A 1 84 ? -9.069 -6.016 16.602 1.00 83.50 84 VAL A CA 1
ATOM 670 C C . VAL A 1 84 ? -9.198 -4.995 17.727 1.00 83.50 84 VAL A C 1
ATOM 672 O O . VAL A 1 84 ? -8.287 -4.187 17.919 1.00 83.50 84 VAL A O 1
ATOM 675 N N . GLN A 1 85 ? -10.357 -4.954 18.382 1.00 68.50 85 GLN A N 1
ATOM 676 C CA . GLN A 1 85 ? -10.499 -4.203 19.626 1.00 68.50 85 GLN A CA 1
ATOM 677 C C . GLN A 1 85 ? -9.837 -5.031 20.729 1.00 68.50 85 GLN A C 1
ATOM 679 O O . GLN A 1 85 ? -10.118 -6.227 20.822 1.00 68.50 85 GLN A O 1
ATOM 684 N N . ASP A 1 86 ? -8.925 -4.400 21.472 1.00 56.75 86 ASP A N 1
ATOM 685 C CA . ASP A 1 86 ? -8.457 -4.915 22.765 1.00 56.75 86 ASP A CA 1
ATOM 686 C C . ASP A 1 86 ? -9.631 -4.898 23.761 1.00 56.75 86 ASP A C 1
ATOM 688 O O . ASP A 1 86 ? -10.400 -3.903 23.732 1.00 56.75 86 ASP A O 1
#

Solvent-accessible surface area (backbone atoms only — not comparable to full-atom values): 5308 Å² total; per-residue (Å²): 134,85,83,83,78,88,71,51,71,69,56,53,54,48,50,56,48,50,53,52,52,50,51,55,34,56,76,68,73,49,53,75,66,49,50,51,53,48,52,54,53,49,55,35,52,76,69,73,42,92,80,56,69,67,69,57,42,73,38,60,91,81,38,55,43,71,56,46,50,52,44,51,54,52,36,42,74,69,65,76,47,80,88,77,85,131

Foldseek 3Di:
DDDPDPDDPVNVVVVVVVVVVVVVCVVLVHDPLLVVLLVVVVVCVVVVHDDDLVVQCPCPVSHHSVVSVVSVVVCVVSVVDDDDDD

Secondary structure (DSSP, 8-state):
--------HHHHHHHHHHHHHHHHHHHTT--HHHHHHHHHHHHHHHTT----HHHHHT-TTT--HHHHHHHHHHHHHTTS--PPP-

Sequence (86 aa):
MAIASVISKNIIAYLDFVDRRDSLRNQCDLSIKECLVLRIITRRYLNQEAFRVKKLLDMDFIASPATIHGIIKKLVAKKAIKLVQD

Radius of gyration: 17.46 Å; Cα contacts (8 Å, |Δi|>4): 39; chains: 1; bounding box: 36×25×55 Å

Mean predicted aligned error: 5.76 Å

pLDDT: mean 88.7, std 9.43, range [46.91, 96.19]